Protein AF-A0AAV4S0G2-F1 (afdb_monomer_lite)

Foldseek 3Di:
DVVVVVLVPDPCNLADFDADFDKPPDDDDDHGDGDDADLVQWDDKDADPVQCWIKTWGDDPPDDIDIIITRDVCNVVVVVSNVVSVVVVVVVVVD

Organism: Caerostris extrusa (NCBI:txid172846)

Structure (mmCIF, N/CA/C/O backbone):
data_AF-A0AAV4S0G2-F1
#
_entry.id   AF-A0AAV4S0G2-F1
#
loop_
_atom_site.group_PDB
_atom_site.id
_atom_site.type_symbol
_atom_site.label_atom_id
_atom_site.label_alt_id
_atom_site.label_comp_id
_atom_site.label_asym_id
_atom_site.label_entity_id
_atom_site.label_seq_id
_atom_site.pdbx_PDB_ins_code
_atom_site.Cartn_x
_atom_site.Cartn_y
_atom_site.Cartn_z
_atom_site.occupancy
_atom_site.B_iso_or_equiv
_atom_site.auth_seq_id
_atom_site.auth_comp_id
_atom_site.auth_asym_id
_atom_site.auth_atom_id
_atom_site.pdbx_PDB_model_num
ATOM 1 N N . MET A 1 1 ? -19.977 14.355 -2.457 1.00 59.66 1 MET A N 1
ATOM 2 C CA . MET A 1 1 ? -19.919 14.003 -3.897 1.00 59.66 1 MET A CA 1
ATOM 3 C C . MET A 1 1 ? -20.585 12.648 -4.145 1.00 59.66 1 MET A C 1
ATOM 5 O O . MET A 1 1 ? -20.242 11.704 -3.446 1.00 59.66 1 MET A O 1
ATOM 9 N N . GLN A 1 2 ? -21.535 12.543 -5.086 1.00 75.25 2 GLN A N 1
ATOM 10 C CA . GLN A 1 2 ? -22.268 11.294 -5.400 1.00 75.25 2 GLN A CA 1
ATOM 11 C C . GLN A 1 2 ? -21.386 10.218 -6.054 1.00 75.25 2 GLN A C 1
ATOM 13 O O . GLN A 1 2 ? -21.489 9.054 -5.687 1.00 75.25 2 GLN A O 1
ATOM 18 N N . TYR A 1 3 ? -20.475 10.611 -6.950 1.00 80.62 3 TYR A N 1
ATOM 19 C CA . TYR A 1 3 ? -19.566 9.687 -7.637 1.00 80.62 3 TYR A CA 1
ATOM 20 C C . TYR A 1 3 ? -18.694 8.881 -6.664 1.00 80.62 3 TYR A C 1
ATOM 22 O O . TYR A 1 3 ? -18.640 7.661 -6.749 1.00 80.62 3 TYR A O 1
ATOM 30 N N . LEU A 1 4 ? -18.094 9.546 -5.668 1.00 75.00 4 LEU A N 1
ATOM 31 C CA . LEU A 1 4 ? -17.288 8.875 -4.643 1.00 75.00 4 LEU A CA 1
ATOM 32 C C . LEU A 1 4 ? -18.103 7.875 -3.812 1.00 75.00 4 LEU A C 1
ATOM 34 O O . LEU A 1 4 ? -17.573 6.841 -3.427 1.00 75.00 4 LEU A O 1
ATOM 38 N N . LYS A 1 5 ? -19.390 8.146 -3.549 1.00 79.00 5 LYS A N 1
ATOM 39 C CA . LYS A 1 5 ? -20.256 7.202 -2.823 1.00 79.00 5 LYS A CA 1
ATOM 40 C C . LYS A 1 5 ? -20.499 5.923 -3.625 1.00 79.00 5 LYS A C 1
ATOM 42 O O . LYS A 1 5 ? -20.488 4.854 -3.032 1.00 79.00 5 LYS A O 1
ATOM 47 N N . LEU A 1 6 ? -20.684 6.041 -4.941 1.00 84.81 6 LEU A N 1
ATOM 48 C CA . LEU A 1 6 ? -20.837 4.895 -5.837 1.00 84.81 6 LEU A CA 1
ATOM 49 C C . LEU A 1 6 ? -19.517 4.132 -6.006 1.00 84.81 6 LEU A C 1
ATOM 51 O O . LEU A 1 6 ? -19.501 2.919 -5.854 1.00 84.81 6 LEU A O 1
ATOM 55 N N . ALA A 1 7 ? -18.410 4.835 -6.266 1.00 80.38 7 ALA A N 1
ATOM 56 C CA . ALA A 1 7 ? -17.097 4.217 -6.460 1.00 80.38 7 ALA A CA 1
ATOM 57 C C . ALA A 1 7 ? -16.676 3.359 -5.255 1.00 80.38 7 ALA A C 1
ATOM 59 O O . ALA A 1 7 ? -16.153 2.269 -5.436 1.00 80.38 7 ALA A O 1
ATOM 60 N N . ARG A 1 8 ? -16.998 3.802 -4.033 1.00 77.31 8 ARG A N 1
ATOM 61 C CA . ARG A 1 8 ? -16.755 3.058 -2.784 1.00 77.31 8 ARG A CA 1
ATOM 62 C C . ARG A 1 8 ? -17.515 1.739 -2.657 1.00 77.31 8 ARG A C 1
ATOM 64 O O . ARG A 1 8 ? -17.171 0.945 -1.792 1.00 77.31 8 ARG A O 1
ATOM 71 N N . GLN A 1 9 ? -18.571 1.541 -3.442 1.00 81.19 9 GLN A N 1
ATOM 72 C CA . GLN A 1 9 ? -19.358 0.307 -3.452 1.00 81.19 9 GLN A CA 1
ATOM 73 C C . GLN A 1 9 ? -18.864 -0.693 -4.505 1.00 81.19 9 GLN A C 1
ATOM 75 O O . GLN A 1 9 ? -19.405 -1.791 -4.573 1.00 81.19 9 GLN A O 1
ATOM 80 N N . LEU A 1 10 ? -17.894 -0.313 -5.345 1.00 81.38 10 LEU A N 1
ATOM 81 C CA . LEU A 1 10 ? -17.360 -1.180 -6.389 1.00 81.38 10 LEU A CA 1
ATOM 82 C C . LEU A 1 10 ? -16.285 -2.113 -5.826 1.00 81.38 10 LEU A C 1
ATOM 84 O O . LEU A 1 10 ? -15.448 -1.698 -5.021 1.00 81.38 10 LEU A O 1
ATOM 88 N N . ASP A 1 11 ? -16.287 -3.355 -6.307 1.00 80.31 11 ASP A N 1
ATOM 89 C CA . ASP A 1 11 ? -15.258 -4.340 -5.983 1.00 80.31 11 ASP A CA 1
ATOM 90 C C . ASP A 1 11 ? -13.869 -3.828 -6.391 1.00 80.31 11 ASP A C 1
ATOM 92 O O . ASP A 1 11 ? -13.693 -3.217 -7.449 1.00 80.31 11 ASP A O 1
ATOM 96 N N . GLY A 1 12 ? -12.879 -4.053 -5.527 1.00 73.31 12 GLY A N 1
ATOM 97 C CA . GLY A 1 12 ? -11.508 -3.578 -5.718 1.00 73.31 12 GLY A CA 1
ATOM 98 C C . GLY A 1 12 ? -11.293 -2.090 -5.407 1.00 73.31 12 GLY A C 1
ATOM 99 O O . GLY A 1 12 ? -10.161 -1.615 -5.501 1.00 73.31 12 GLY A O 1
ATOM 100 N N . TYR A 1 13 ? -12.320 -1.322 -5.008 1.00 74.75 13 TYR A N 1
ATOM 101 C CA . TYR A 1 13 ? -12.105 0.061 -4.571 1.00 74.75 13 TYR A CA 1
ATOM 102 C C . TYR A 1 13 ? -11.235 0.103 -3.310 1.00 74.75 13 TYR A C 1
ATOM 104 O O . TYR A 1 13 ? -11.601 -0.399 -2.247 1.00 74.75 13 TYR A O 1
ATOM 112 N N . GLY A 1 14 ? -10.076 0.745 -3.440 1.00 68.69 14 GLY A N 1
ATOM 113 C CA . GLY A 1 14 ? -9.052 0.777 -2.406 1.00 68.69 14 GLY A CA 1
ATOM 114 C C . GLY A 1 14 ? -8.156 -0.458 -2.395 1.00 68.69 14 GLY A C 1
ATOM 115 O O . GLY A 1 14 ? -7.211 -0.477 -1.629 1.00 68.69 14 GLY A O 1
ATOM 116 N N . GLU A 1 15 ? -8.371 -1.478 -3.219 1.00 72.44 15 GLU A N 1
ATOM 117 C CA . GLU A 1 15 ? -7.432 -2.598 -3.317 1.00 72.44 15 GLU A CA 1
ATOM 118 C C . GLU A 1 15 ? -6.172 -2.182 -4.094 1.00 72.44 15 GLU A C 1
ATOM 120 O O . GLU A 1 15 ? -6.245 -1.430 -5.068 1.00 72.44 15 GLU A O 1
ATOM 125 N N . ILE A 1 16 ? -5.005 -2.683 -3.677 1.00 69.50 16 ILE A N 1
ATOM 126 C CA . ILE A 1 16 ? -3.778 -2.606 -4.473 1.00 69.50 16 ILE A CA 1
ATOM 127 C C . ILE A 1 16 ? -3.404 -4.017 -4.899 1.00 69.50 16 ILE A C 1
ATOM 129 O O . ILE A 1 16 ? -2.943 -4.828 -4.097 1.00 69.50 16 ILE A O 1
ATOM 133 N N . SER A 1 17 ? -3.566 -4.289 -6.188 1.00 68.44 17 SER A N 1
ATOM 134 C CA . SER A 1 17 ? -3.120 -5.534 -6.797 1.00 68.44 17 SER A CA 1
ATOM 135 C C . SER A 1 17 ? -1.771 -5.307 -7.478 1.00 68.44 17 SER A C 1
ATOM 137 O O . SER A 1 17 ? -1.628 -4.444 -8.345 1.00 68.44 17 SER A O 1
ATOM 139 N N . PHE A 1 18 ? -0.771 -6.096 -7.099 1.00 62.56 18 PHE A N 1
ATOM 140 C CA 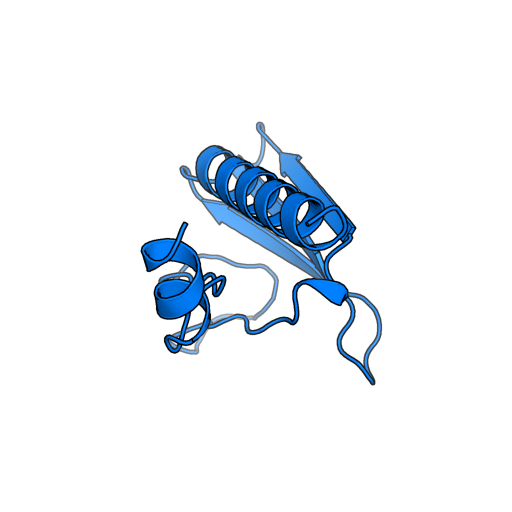. PHE A 1 18 ? 0.548 -6.046 -7.720 1.00 62.56 18 PHE A CA 1
ATOM 141 C C . PHE A 1 18 ? 0.627 -7.060 -8.872 1.00 62.56 18 PHE A C 1
ATOM 143 O O . PHE A 1 18 ? 0.223 -8.214 -8.690 1.00 62.56 18 PHE A O 1
ATOM 150 N N . PRO A 1 19 ? 1.168 -6.686 -10.050 1.00 58.78 19 PRO A N 1
ATOM 151 C CA . PRO A 1 19 ? 1.618 -7.677 -11.022 1.00 58.78 19 PRO A CA 1
ATOM 152 C C . PRO A 1 19 ? 2.771 -8.498 -10.421 1.00 58.78 19 PRO A C 1
ATOM 154 O O . PRO A 1 19 ? 3.245 -8.229 -9.319 1.00 58.78 19 PRO A O 1
ATOM 157 N N . HIS A 1 20 ? 3.240 -9.528 -11.127 1.00 57.00 20 HIS A N 1
ATOM 158 C CA . HIS A 1 20 ? 4.346 -10.353 -10.628 1.00 57.00 20 HIS A CA 1
ATOM 159 C C . HIS A 1 20 ? 5.596 -9.483 -10.396 1.00 57.00 20 HIS A C 1
ATOM 161 O O . HIS A 1 20 ? 6.174 -8.952 -11.342 1.00 57.00 20 HIS A O 1
ATOM 167 N N . CYS A 1 21 ? 5.977 -9.293 -9.132 1.00 55.25 21 CYS A N 1
ATOM 168 C CA . CYS A 1 21 ? 7.161 -8.545 -8.717 1.00 55.25 21 CYS A CA 1
ATOM 169 C C . CYS A 1 21 ? 7.973 -9.385 -7.729 1.00 55.25 21 CYS A C 1
ATOM 171 O O . CYS A 1 21 ? 7.415 -10.173 -6.958 1.00 55.25 21 CYS A O 1
ATOM 173 N N . SER A 1 22 ? 9.293 -9.207 -7.737 1.00 62.91 22 SER A N 1
ATOM 174 C CA . SER A 1 22 ? 10.183 -9.814 -6.749 1.00 62.91 22 SER A CA 1
ATOM 175 C C . SER A 1 22 ? 9.831 -9.293 -5.353 1.00 62.91 22 SER A C 1
ATOM 177 O O . SER A 1 22 ? 9.905 -8.094 -5.087 1.00 62.91 22 SER A O 1
ATOM 179 N N . CYS A 1 23 ? 9.429 -10.196 -4.461 1.00 60.41 23 CYS A N 1
ATOM 180 C CA . CYS A 1 23 ? 9.059 -9.887 -3.084 1.00 60.41 23 CYS A CA 1
ATOM 181 C C . CYS A 1 23 ? 9.646 -10.950 -2.152 1.00 60.41 23 CYS A C 1
ATOM 183 O O . CYS A 1 23 ? 9.633 -12.142 -2.472 1.00 60.41 23 CYS A O 1
ATOM 185 N N . ASP A 1 24 ? 10.133 -10.522 -0.989 1.00 65.62 24 ASP A N 1
ATOM 186 C CA . ASP A 1 24 ? 10.675 -11.402 0.053 1.00 65.62 24 ASP A CA 1
ATOM 187 C C . ASP A 1 24 ? 9.607 -12.290 0.723 1.00 65.62 24 ASP A C 1
ATOM 189 O O . ASP A 1 24 ? 9.934 -13.242 1.435 1.00 65.62 24 ASP A O 1
ATOM 193 N N . ALA A 1 25 ? 8.325 -12.048 0.436 1.00 58.41 25 ALA A N 1
ATOM 194 C CA . ALA A 1 25 ? 7.205 -12.818 0.961 1.00 58.41 25 ALA A CA 1
ATOM 195 C C . ALA A 1 25 ? 7.114 -14.274 0.442 1.00 58.41 25 ALA A C 1
ATOM 197 O O . ALA A 1 25 ? 6.374 -15.065 1.039 1.00 58.41 25 ALA A O 1
ATOM 198 N N . ARG A 1 26 ? 7.836 -14.680 -0.624 1.00 56.38 26 ARG A N 1
ATOM 199 C CA . ARG A 1 26 ? 7.922 -16.097 -1.065 1.00 56.38 26 ARG A CA 1
ATOM 200 C C . ARG A 1 26 ? 9.282 -16.485 -1.659 1.00 56.38 26 ARG A C 1
ATOM 202 O O . ARG A 1 26 ? 9.932 -15.700 -2.333 1.00 56.38 26 ARG A O 1
ATOM 209 N N . LYS A 1 27 ? 9.636 -17.768 -1.500 1.00 53.78 27 LYS A N 1
ATOM 210 C CA . LYS A 1 27 ? 10.635 -18.470 -2.329 1.00 53.78 27 LYS A CA 1
ATOM 211 C C . LYS A 1 27 ? 10.030 -18.796 -3.707 1.00 53.78 27 LYS A C 1
ATOM 213 O O . LYS A 1 27 ? 8.832 -19.063 -3.786 1.00 53.78 27 LYS A O 1
ATOM 218 N N . GLU A 1 28 ? 10.845 -18.739 -4.760 1.00 50.59 28 GLU A N 1
ATOM 219 C CA . GLU A 1 28 ? 10.479 -18.904 -6.180 1.00 50.59 28 GLU A CA 1
ATOM 220 C C . GLU A 1 28 ? 9.464 -20.032 -6.478 1.00 50.59 28 GLU A C 1
ATOM 222 O O . GLU A 1 28 ? 9.520 -21.103 -5.876 1.00 50.59 28 GLU A O 1
ATOM 227 N N . GLY A 1 29 ? 8.568 -19.808 -7.459 1.00 48.38 29 GLY A N 1
ATOM 228 C CA . GLY A 1 29 ? 7.812 -20.889 -8.119 1.00 48.38 29 GLY A CA 1
ATOM 229 C C . GLY A 1 29 ? 6.285 -20.763 -8.237 1.00 48.38 29 GLY A C 1
ATOM 230 O O . GLY A 1 29 ? 5.672 -21.658 -8.806 1.00 48.38 29 GLY A O 1
ATOM 231 N N . HIS A 1 30 ? 5.636 -19.693 -7.758 1.00 47.53 30 HIS A N 1
ATOM 232 C CA . HIS A 1 30 ? 4.187 -19.500 -7.964 1.00 47.53 30 HIS A CA 1
ATOM 233 C C . HIS A 1 30 ? 3.849 -18.162 -8.638 1.00 47.53 30 HIS A C 1
ATOM 235 O O . HIS A 1 30 ? 4.328 -17.097 -8.239 1.00 47.53 30 HIS A O 1
ATOM 241 N N . VAL A 1 31 ? 3.010 -18.258 -9.673 1.00 49.97 31 VAL A N 1
ATOM 242 C CA . VAL A 1 31 ? 2.475 -17.162 -10.487 1.00 49.97 31 VAL A CA 1
ATOM 243 C C . VAL A 1 31 ? 1.313 -16.500 -9.739 1.00 49.97 31 VAL A C 1
ATOM 245 O O . VAL A 1 31 ? 0.408 -17.178 -9.264 1.00 49.97 31 VAL A O 1
ATOM 248 N N . SER A 1 32 ? 1.360 -15.169 -9.675 1.00 50.59 32 SER A N 1
ATOM 249 C CA . SER A 1 32 ? 0.433 -14.238 -9.014 1.00 50.59 32 SER A CA 1
ATOM 250 C C . SER A 1 32 ? 0.502 -14.179 -7.477 1.00 50.59 32 SER A C 1
ATOM 252 O O . SER A 1 32 ? -0.124 -14.961 -6.762 1.00 50.59 32 SER A O 1
ATOM 254 N N . GLN A 1 33 ? 1.263 -13.210 -6.952 1.00 57.22 33 GLN A N 1
ATOM 255 C CA . GLN A 1 33 ? 1.186 -12.801 -5.546 1.00 57.22 33 GLN A CA 1
ATOM 256 C C . GLN A 1 33 ? 0.237 -11.607 -5.428 1.00 57.22 33 GLN A C 1
ATOM 258 O O . GLN A 1 33 ? 0.671 -10.464 -5.337 1.00 57.22 33 GLN A O 1
ATOM 263 N N . ILE A 1 34 ? -1.067 -11.874 -5.432 1.00 62.81 34 ILE A N 1
ATOM 264 C CA . ILE A 1 34 ? -2.029 -10.880 -4.954 1.00 62.81 34 ILE A CA 1
ATOM 265 C C . ILE A 1 34 ? -1.899 -10.868 -3.429 1.00 62.81 34 ILE A C 1
ATOM 267 O O . ILE A 1 34 ? -2.161 -11.878 -2.767 1.00 62.81 34 ILE A O 1
ATOM 271 N N . ILE A 1 35 ? -1.403 -9.761 -2.874 1.00 68.75 35 ILE A N 1
ATOM 272 C CA . ILE A 1 35 ? -1.345 -9.561 -1.427 1.00 68.75 35 ILE A CA 1
ATOM 273 C C . ILE A 1 35 ? -2.618 -8.834 -1.026 1.00 68.75 35 ILE A C 1
ATOM 275 O O . ILE A 1 35 ? -2.705 -7.620 -1.154 1.00 68.75 35 ILE A O 1
ATOM 279 N N . ASP A 1 36 ? -3.577 -9.594 -0.512 1.00 72.12 36 ASP A N 1
ATOM 280 C CA . ASP A 1 36 ? -4.778 -9.033 0.092 1.00 72.12 36 ASP A CA 1
ATOM 281 C C . ASP A 1 36 ? -4.502 -8.672 1.566 1.00 72.12 36 ASP A C 1
ATOM 283 O O . ASP A 1 36 ? -3.937 -9.466 2.343 1.00 72.12 36 ASP A O 1
ATOM 287 N N . PHE A 1 37 ? -4.849 -7.443 1.940 1.00 77.25 37 PHE A N 1
ATOM 288 C CA . PHE A 1 37 ? -4.772 -6.933 3.301 1.00 77.25 37 PHE A CA 1
ATOM 289 C C . PHE A 1 37 ? -5.873 -5.901 3.554 1.00 77.25 37 PHE A C 1
ATOM 291 O O . PHE A 1 37 ? -6.191 -5.063 2.715 1.00 77.25 37 PHE A O 1
ATOM 298 N N . ASN A 1 38 ? -6.416 -5.906 4.773 1.00 81.12 38 ASN A N 1
ATOM 299 C CA . ASN A 1 38 ? -7.319 -4.848 5.205 1.00 81.12 38 ASN A CA 1
ATOM 300 C C . ASN A 1 38 ? -6.498 -3.600 5.571 1.00 81.12 38 ASN A C 1
ATOM 302 O O . ASN A 1 38 ? -5.609 -3.667 6.424 1.00 81.12 38 ASN A O 1
ATOM 306 N N . TRP A 1 39 ? -6.823 -2.451 4.980 1.00 85.06 39 TRP A N 1
ATOM 307 C CA . TRP A 1 39 ? -6.188 -1.160 5.262 1.00 85.06 39 TRP A CA 1
ATOM 308 C C . TRP A 1 39 ? -6.208 -0.736 6.731 1.00 85.06 39 TRP A C 1
ATOM 310 O O . TRP A 1 39 ? -5.340 0.014 7.169 1.00 85.06 39 TRP A O 1
ATOM 320 N N . ASP A 1 40 ? -7.161 -1.214 7.529 1.00 84.12 40 ASP A N 1
ATOM 321 C CA . ASP A 1 40 ? -7.174 -0.962 8.975 1.00 84.12 40 ASP A CA 1
ATOM 322 C C . ASP A 1 40 ? -5.975 -1.583 9.687 1.00 84.12 40 ASP A C 1
ATOM 324 O O . AS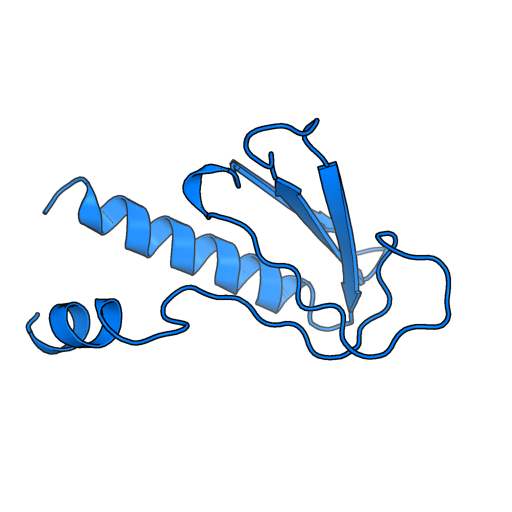P A 1 40 ? -5.581 -1.108 10.754 1.00 84.12 40 ASP A O 1
ATOM 328 N N . THR A 1 41 ? -5.361 -2.591 9.072 1.00 85.44 41 THR A N 1
ATOM 329 C CA . THR A 1 41 ? -4.205 -3.319 9.597 1.00 85.44 41 THR A CA 1
ATOM 330 C C . THR A 1 41 ? -2.867 -2.747 9.134 1.00 85.44 41 THR A C 1
ATOM 332 O O . THR A 1 41 ? -1.834 -3.129 9.682 1.00 85.44 41 THR A O 1
ATOM 335 N N . VAL A 1 42 ? -2.876 -1.827 8.164 1.00 89.19 42 VAL A N 1
ATOM 336 C CA . VAL A 1 42 ? -1.684 -1.141 7.655 1.00 89.19 42 VAL A CA 1
ATOM 337 C C . VAL A 1 42 ? -1.515 0.176 8.399 1.00 89.19 42 VAL A C 1
ATOM 339 O O . VAL A 1 42 ? -2.434 0.997 8.448 1.00 89.19 42 VAL A O 1
ATOM 342 N N . LYS A 1 43 ? -0.350 0.370 9.021 1.00 82.75 43 LYS A N 1
ATOM 343 C CA . LYS A 1 43 ? -0.053 1.566 9.834 1.00 82.75 43 LYS A CA 1
ATOM 344 C C . LYS A 1 43 ? 1.305 2.194 9.550 1.00 82.75 43 LYS A C 1
ATOM 346 O O . LYS A 1 43 ? 1.545 3.306 9.997 1.00 82.75 43 LYS A O 1
ATOM 351 N N . GLU A 1 44 ? 2.177 1.471 8.864 1.00 92.25 44 GLU A N 1
ATOM 352 C CA . GLU A 1 44 ? 3.583 1.819 8.712 1.00 92.25 44 GLU A CA 1
ATOM 353 C C . GLU A 1 44 ? 4.032 1.358 7.326 1.00 92.25 44 GLU A C 1
ATOM 355 O O . GLU A 1 44 ? 3.799 0.203 6.947 1.00 92.25 44 GLU A O 1
ATOM 360 N N . TRP A 1 45 ? 4.628 2.276 6.573 1.00 95.31 45 TRP A N 1
ATOM 361 C CA . TRP A 1 45 ? 5.224 2.031 5.268 1.00 95.31 45 TRP A CA 1
ATOM 362 C C . TRP A 1 45 ? 6.410 2.971 5.058 1.00 95.31 45 TRP A C 1
ATOM 364 O O . TRP A 1 45 ? 6.446 4.069 5.611 1.00 95.31 45 TRP A O 1
ATOM 374 N N . GLU A 1 46 ? 7.391 2.521 4.285 1.00 95.69 46 GLU A N 1
ATOM 375 C CA . GLU A 1 46 ? 8.663 3.213 4.092 1.00 95.69 46 GLU A CA 1
ATOM 376 C C . GLU A 1 46 ? 9.250 2.950 2.700 1.00 95.69 46 GLU A C 1
ATOM 378 O O . GLU A 1 46 ? 8.946 1.945 2.045 1.00 95.69 46 GLU A O 1
ATOM 383 N N . LEU A 1 47 ? 10.100 3.880 2.266 1.00 96.62 47 LEU A N 1
ATOM 384 C CA . LEU A 1 47 ? 10.897 3.793 1.048 1.00 96.62 47 LEU A CA 1
ATOM 385 C C . LEU A 1 47 ? 12.350 3.484 1.397 1.00 96.62 47 LEU A C 1
ATOM 387 O O . LEU A 1 47 ? 12.872 3.934 2.415 1.00 96.62 47 LEU A O 1
ATOM 391 N N . ASP A 1 48 ? 13.002 2.759 0.502 1.00 94.19 48 ASP A N 1
ATOM 392 C CA . ASP A 1 48 ? 14.435 2.505 0.514 1.00 94.19 48 ASP A CA 1
ATOM 393 C C . ASP A 1 48 ? 14.969 2.816 -0.889 1.00 94.19 48 ASP A C 1
ATOM 395 O O . ASP A 1 48 ? 14.783 2.029 -1.823 1.00 94.19 48 ASP A O 1
ATOM 399 N N . ASP A 1 49 ? 15.569 4.002 -1.035 1.00 92.62 49 ASP A N 1
ATOM 400 C CA . ASP A 1 49 ? 16.091 4.510 -2.308 1.00 92.62 49 ASP A CA 1
ATOM 401 C C . ASP A 1 49 ? 17.300 3.705 -2.802 1.00 92.62 49 AS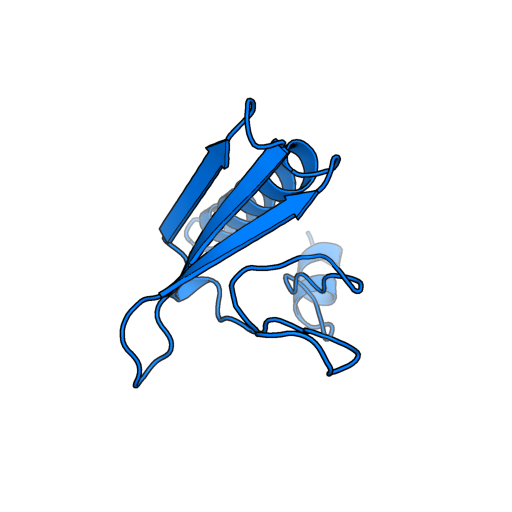P A C 1
ATOM 403 O O . ASP A 1 49 ? 17.443 3.479 -4.003 1.00 92.62 49 ASP A O 1
ATOM 407 N N . GLU A 1 50 ? 18.151 3.227 -1.889 1.00 91.81 50 GLU A N 1
ATOM 408 C CA . GLU A 1 50 ? 19.325 2.420 -2.241 1.00 91.81 50 GLU A CA 1
ATOM 409 C C . GLU A 1 50 ? 18.904 1.046 -2.775 1.00 91.81 50 GLU A C 1
ATOM 411 O O . GLU A 1 50 ? 19.444 0.560 -3.772 1.00 91.81 50 GLU A O 1
ATOM 416 N N . GLY A 1 51 ? 17.908 0.431 -2.132 1.00 85.44 51 GLY A N 1
ATOM 417 C CA . GLY A 1 51 ? 17.338 -0.850 -2.539 1.00 85.44 51 GLY A CA 1
ATOM 418 C C . GLY A 1 51 ? 16.294 -0.764 -3.656 1.00 85.44 51 GLY A C 1
ATOM 419 O O . GLY A 1 51 ? 15.847 -1.816 -4.120 1.00 85.44 51 GLY A O 1
ATOM 420 N N . MET A 1 52 ? 15.880 0.443 -4.070 1.00 91.25 52 MET A N 1
ATOM 421 C CA . MET A 1 52 ? 14.710 0.689 -4.933 1.00 91.25 52 MET A CA 1
ATOM 422 C C . MET A 1 52 ? 13.501 -0.139 -4.479 1.00 91.25 52 MET A C 1
ATOM 424 O O . MET A 1 52 ? 12.942 -0.948 -5.235 1.00 91.25 52 MET A O 1
ATOM 428 N N . SER A 1 53 ? 13.151 -0.014 -3.197 1.00 90.69 53 SER A N 1
ATOM 429 C CA . SER A 1 53 ? 12.115 -0.845 -2.591 1.00 90.69 53 SER A CA 1
ATOM 430 C C . SER A 1 53 ? 11.105 -0.054 -1.775 1.00 90.69 53 SER A C 1
ATOM 432 O O . SER A 1 53 ? 11.406 0.975 -1.174 1.00 90.69 53 SER A O 1
ATOM 434 N N . PHE A 1 54 ? 9.874 -0.556 -1.784 1.00 93.06 54 PHE A N 1
ATOM 435 C CA . PHE A 1 54 ? 8.776 -0.077 -0.960 1.00 93.06 54 PHE A CA 1
ATOM 436 C C . PHE A 1 54 ? 8.428 -1.171 0.040 1.00 93.06 54 PHE A C 1
ATOM 438 O O . PHE A 1 54 ? 8.242 -2.331 -0.344 1.00 93.06 54 PHE A O 1
ATOM 445 N N . SER A 1 55 ? 8.342 -0.810 1.316 1.00 92.94 55 SER A N 1
ATOM 446 C CA . SER A 1 55 ? 7.997 -1.748 2.379 1.00 92.94 55 SER A CA 1
ATOM 447 C C . SER A 1 55 ? 6.770 -1.276 3.131 1.00 92.94 55 SER A C 1
ATOM 449 O O . SER A 1 55 ? 6.626 -0.093 3.419 1.00 92.94 55 SER A O 1
ATOM 451 N N . PHE A 1 56 ? 5.897 -2.208 3.495 1.00 92.69 56 PHE A N 1
ATOM 452 C CA . PHE A 1 56 ? 4.778 -1.919 4.383 1.00 92.69 56 PHE A CA 1
ATOM 453 C C . PHE A 1 56 ? 4.580 -3.041 5.391 1.00 92.69 56 PHE A C 1
ATOM 455 O O . PHE A 1 56 ? 4.870 -4.216 5.138 1.00 92.69 56 PHE A O 1
ATOM 462 N N . LYS A 1 57 ? 4.063 -2.663 6.556 1.00 90.75 57 LYS A N 1
ATOM 463 C CA . LYS A 1 57 ? 3.738 -3.582 7.637 1.00 90.75 57 LYS A CA 1
ATOM 464 C C . LYS A 1 57 ? 2.238 -3.721 7.763 1.00 90.75 57 LYS A C 1
ATOM 466 O O . LYS A 1 57 ? 1.513 -2.727 7.836 1.00 90.75 57 LYS A O 1
ATOM 471 N N . TYR A 1 58 ? 1.786 -4.961 7.875 1.00 87.88 58 TYR A N 1
ATOM 472 C CA . TYR A 1 58 ? 0.382 -5.237 8.128 1.00 87.88 58 TYR A CA 1
ATOM 473 C C . TYR A 1 58 ? 0.183 -6.410 9.086 1.00 87.88 58 TYR A C 1
ATOM 475 O O . TYR A 1 58 ? 1.036 -7.296 9.198 1.00 87.88 58 TYR A O 1
ATOM 483 N N . ALA A 1 59 ? -0.945 -6.404 9.794 1.00 83.62 59 ALA A N 1
ATOM 484 C CA . ALA A 1 59 ? -1.297 -7.406 10.796 1.00 83.62 59 ALA A CA 1
ATOM 485 C C . ALA A 1 59 ? -2.577 -8.159 10.396 1.00 83.62 59 ALA A C 1
ATOM 487 O O . ALA A 1 59 ? -3.673 -7.635 10.590 1.00 83.62 59 ALA A O 1
ATOM 488 N N . PRO A 1 60 ? -2.482 -9.384 9.846 1.00 77.06 60 PRO A N 1
ATOM 489 C CA . PRO A 1 60 ? -3.669 -10.206 9.629 1.00 77.06 60 PRO A CA 1
ATOM 490 C C . PRO A 1 60 ? -4.371 -10.510 10.971 1.00 77.06 60 PRO A C 1
ATOM 492 O O . PRO A 1 60 ? -3.664 -10.651 11.969 1.00 77.06 60 PRO A O 1
ATOM 495 N N . PRO A 1 61 ? -5.708 -10.688 11.008 1.00 73.81 61 PRO A N 1
ATOM 496 C CA . PRO A 1 61 ? -6.482 -10.804 12.255 1.00 73.81 61 PRO A CA 1
ATOM 497 C C . PRO A 1 61 ? -5.933 -11.815 13.274 1.00 73.81 61 PRO A C 1
ATOM 499 O O . PRO A 1 61 ? -5.856 -11.511 14.458 1.00 73.81 61 PRO A O 1
ATOM 502 N N . ASP A 1 62 ? -5.471 -12.975 12.798 1.00 80.19 62 ASP A N 1
ATOM 503 C CA . ASP A 1 62 ? -4.992 -14.082 13.641 1.00 80.19 62 ASP A CA 1
ATOM 504 C C . ASP A 1 62 ? -3.504 -14.402 13.435 1.00 80.19 62 ASP A C 1
ATOM 506 O O . ASP A 1 62 ? -3.032 -15.500 13.745 1.00 80.19 62 ASP A O 1
ATOM 510 N N . LYS A 1 63 ? -2.738 -13.482 12.838 1.00 79.56 63 LYS A N 1
ATOM 511 C CA . LYS A 1 63 ? -1.312 -13.701 12.557 1.00 79.56 63 LYS A CA 1
ATOM 512 C C . LYS A 1 63 ? -0.470 -12.567 13.108 1.00 79.56 63 LYS A C 1
ATOM 514 O O . LYS A 1 63 ? -0.921 -11.442 13.291 1.00 79.56 63 LYS A O 1
ATOM 519 N N . LYS A 1 64 ? 0.806 -12.871 13.339 1.00 82.56 64 LYS A N 1
ATOM 520 C CA . LYS A 1 64 ? 1.779 -11.843 13.706 1.00 82.56 64 LYS A CA 1
ATOM 521 C C . LYS A 1 64 ? 1.875 -10.792 12.590 1.00 82.56 64 LYS A C 1
ATOM 523 O O . LYS A 1 64 ? 1.808 -11.171 11.415 1.00 82.56 64 LYS A O 1
ATOM 528 N N . PRO A 1 65 ? 2.075 -9.510 12.944 1.00 85.19 65 PRO A N 1
ATOM 529 C CA . PRO A 1 65 ? 2.404 -8.480 11.973 1.00 85.19 65 PRO A CA 1
ATOM 530 C C . PRO A 1 65 ? 3.590 -8.910 11.115 1.00 85.19 65 PRO A C 1
ATOM 532 O O . PRO A 1 65 ? 4.560 -9.472 11.631 1.00 85.19 65 PRO A O 1
ATOM 535 N N . ARG A 1 66 ? 3.509 -8.648 9.814 1.00 85.25 66 ARG A N 1
ATOM 536 C CA . ARG A 1 66 ? 4.563 -8.978 8.857 1.00 85.25 66 ARG A CA 1
ATOM 537 C C . ARG A 1 66 ? 4.924 -7.761 8.025 1.00 85.25 66 ARG A C 1
ATOM 539 O O . ARG A 1 66 ? 4.042 -6.987 7.656 1.00 85.25 66 ARG A O 1
ATOM 546 N N . TYR A 1 67 ? 6.214 -7.630 7.746 1.00 86.38 67 TYR A N 1
ATOM 547 C CA . TYR A 1 67 ? 6.714 -6.711 6.737 1.00 86.38 67 TYR A CA 1
ATOM 548 C C . TYR A 1 67 ? 6.660 -7.405 5.379 1.00 86.38 67 TYR A C 1
ATOM 550 O O . TYR A 1 67 ? 6.908 -8.608 5.274 1.00 86.38 67 TYR A O 1
ATOM 558 N N . VAL A 1 68 ? 6.279 -6.643 4.367 1.00 86.62 68 VAL A N 1
ATOM 559 C CA . VAL A 1 68 ? 6.352 -7.027 2.962 1.00 86.62 68 VAL A CA 1
ATOM 560 C C . VAL A 1 68 ? 7.270 -6.017 2.302 1.00 86.62 68 VAL A C 1
ATOM 562 O O . VAL A 1 68 ? 6.960 -4.826 2.349 1.00 86.62 68 VAL A O 1
ATOM 565 N N . LYS A 1 69 ? 8.370 -6.478 1.700 1.00 88.56 69 LYS A N 1
ATOM 566 C CA . LYS A 1 69 ? 9.269 -5.629 0.916 1.00 88.56 69 LYS A CA 1
ATOM 567 C C . LYS A 1 69 ? 9.108 -5.941 -0.568 1.00 88.56 69 LYS A C 1
ATOM 569 O O . LYS A 1 69 ? 9.224 -7.091 -1.001 1.00 88.56 69 LYS A O 1
ATOM 574 N N . ILE A 1 70 ? 8.826 -4.905 -1.349 1.00 86.00 70 ILE A N 1
ATOM 575 C CA . ILE A 1 70 ? 8.622 -4.976 -2.795 1.00 86.00 70 ILE A CA 1
ATOM 576 C C . ILE A 1 70 ? 9.779 -4.249 -3.468 1.00 86.00 70 ILE A C 1
ATOM 578 O O . ILE A 1 70 ? 9.913 -3.035 -3.329 1.00 86.00 70 ILE A O 1
ATOM 582 N N . PHE A 1 71 ? 10.592 -4.986 -4.221 1.00 85.12 71 PHE A N 1
ATOM 583 C CA . PHE A 1 71 ? 11.687 -4.421 -5.008 1.00 85.12 71 PHE A CA 1
ATOM 584 C C . PHE A 1 71 ? 11.171 -4.067 -6.398 1.00 85.12 71 PHE A C 1
ATOM 586 O O . PHE A 1 71 ? 10.758 -4.947 -7.160 1.00 85.12 71 PHE A O 1
ATOM 593 N N . THR A 1 72 ? 11.143 -2.778 -6.724 1.00 81.94 72 THR A N 1
ATOM 594 C CA . THR A 1 72 ? 10.577 -2.293 -7.984 1.00 81.94 72 THR A CA 1
ATOM 595 C C . THR A 1 72 ? 11.031 -0.863 -8.267 1.00 81.94 72 THR A C 1
ATOM 597 O O . THR A 1 72 ? 11.036 -0.041 -7.355 1.00 81.94 72 THR A O 1
ATOM 600 N N . PRO A 1 73 ? 11.326 -0.495 -9.528 1.00 86.12 73 PRO A N 1
ATOM 601 C CA . PRO A 1 73 ? 11.628 0.896 -9.878 1.00 86.12 73 PRO A CA 1
ATOM 602 C C . PRO A 1 73 ? 10.445 1.850 -9.628 1.00 86.12 73 PRO A C 1
ATOM 604 O O . PRO A 1 73 ? 10.628 3.061 -9.609 1.00 86.12 73 PRO A O 1
ATOM 607 N N . TYR A 1 74 ? 9.235 1.323 -9.414 1.00 87.06 74 TYR A N 1
ATOM 608 C CA . TYR A 1 74 ? 8.032 2.102 -9.110 1.00 87.06 74 TYR A CA 1
ATOM 609 C C . TYR A 1 74 ? 7.794 2.305 -7.602 1.00 87.06 74 TYR A C 1
ATOM 611 O O . TYR A 1 74 ? 6.692 2.673 -7.205 1.00 87.06 74 TYR A O 1
ATOM 619 N N . TYR A 1 75 ? 8.790 2.042 -6.750 1.00 90.69 75 TYR A N 1
ATOM 620 C CA . TYR A 1 75 ? 8.646 2.046 -5.290 1.00 90.69 75 TYR A CA 1
ATOM 621 C C . TYR A 1 75 ? 8.098 3.373 -4.733 1.00 90.69 75 TYR A C 1
ATOM 623 O O . TYR A 1 75 ? 7.197 3.352 -3.898 1.00 90.69 75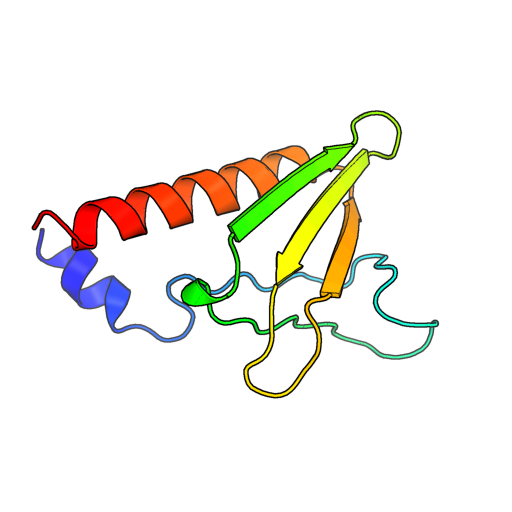 TYR A O 1
ATOM 631 N N . VAL A 1 76 ? 8.539 4.515 -5.275 1.00 94.12 76 VAL A N 1
ATOM 632 C CA . VAL A 1 76 ? 8.017 5.850 -4.918 1.00 94.12 76 VAL A CA 1
ATOM 633 C C . VAL A 1 76 ? 6.524 5.980 -5.234 1.00 94.12 76 VAL A C 1
ATOM 635 O O . VAL A 1 76 ? 5.744 6.413 -4.394 1.00 94.12 76 VAL A O 1
ATOM 638 N N . PHE A 1 77 ? 6.094 5.522 -6.412 1.00 90.88 77 PHE A N 1
ATOM 639 C CA . PHE A 1 77 ? 4.686 5.582 -6.811 1.00 90.88 77 PHE A CA 1
ATOM 640 C C . PHE A 1 77 ? 3.783 4.741 -5.894 1.00 90.88 77 PHE A C 1
ATOM 642 O O . PHE A 1 77 ? 2.645 5.119 -5.614 1.00 90.88 77 PHE A O 1
ATOM 649 N N . LEU A 1 78 ? 4.284 3.605 -5.400 1.00 90.00 78 LEU A N 1
ATOM 650 C CA . LEU A 1 78 ? 3.553 2.768 -4.446 1.00 90.00 78 LEU A CA 1
ATOM 651 C C . LEU A 1 78 ? 3.371 3.461 -3.093 1.00 90.00 78 LEU A C 1
ATOM 653 O O . LEU A 1 78 ? 2.282 3.398 -2.524 1.00 90.00 78 LEU A O 1
ATOM 657 N N . TYR A 1 79 ? 4.403 4.155 -2.614 1.00 93.94 79 TYR A N 1
ATOM 658 C CA . TYR A 1 79 ? 4.310 4.981 -1.413 1.00 93.94 79 TYR A CA 1
ATOM 659 C C . TYR A 1 79 ? 3.266 6.088 -1.574 1.00 93.94 79 TYR A C 1
ATOM 661 O O . TYR A 1 79 ? 2.384 6.220 -0.725 1.00 93.94 79 TYR A O 1
ATOM 669 N N . ASP A 1 80 ? 3.288 6.804 -2.701 1.00 93.81 80 ASP A N 1
ATOM 670 C CA . ASP A 1 80 ? 2.308 7.857 -2.991 1.00 93.81 80 ASP A CA 1
ATOM 671 C C . ASP A 1 80 ? 0.871 7.311 -3.014 1.00 93.81 80 ASP A C 1
ATOM 673 O O . ASP A 1 80 ? -0.059 7.950 -2.514 1.00 93.81 80 ASP A O 1
ATOM 677 N N . CYS A 1 81 ? 0.677 6.098 -3.543 1.00 91.00 81 CYS A N 1
ATOM 678 C CA . CYS A 1 81 ? -0.617 5.418 -3.516 1.00 91.00 81 CYS A CA 1
ATOM 679 C C . CYS A 1 81 ? -1.089 5.128 -2.079 1.00 91.00 81 CYS A C 1
ATOM 681 O O . CYS A 1 81 ? -2.256 5.373 -1.766 1.00 91.00 81 CYS A O 1
ATOM 683 N N . PHE A 1 82 ? -0.207 4.645 -1.196 1.00 92.19 82 PHE A N 1
ATOM 684 C CA . PHE A 1 82 ? -0.538 4.392 0.215 1.00 92.19 82 PHE A CA 1
ATOM 685 C C . PHE A 1 82 ? -0.869 5.689 0.966 1.00 92.19 82 PHE A C 1
ATOM 687 O O . PHE A 1 82 ? -1.882 5.737 1.669 1.00 92.19 82 PHE A O 1
ATOM 694 N 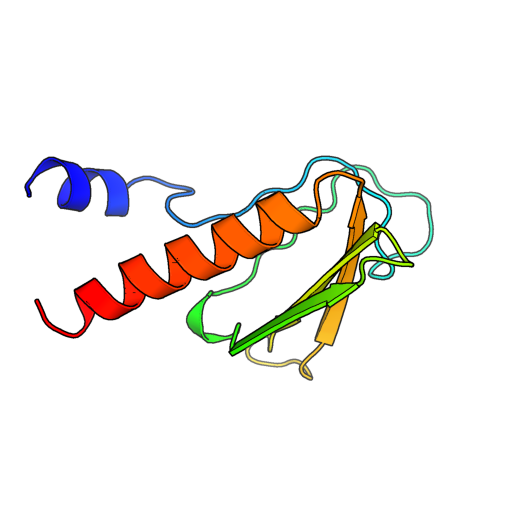N . GLU A 1 83 ? -0.082 6.752 0.770 1.00 92.38 83 GLU A N 1
ATOM 695 C CA . GLU A 1 83 ? -0.357 8.080 1.336 1.00 92.38 83 GLU A CA 1
ATOM 696 C C . GLU A 1 83 ? -1.734 8.592 0.905 1.00 92.38 83 GLU A C 1
ATOM 698 O O . GLU A 1 83 ? -2.550 8.997 1.741 1.00 92.38 83 GLU A O 1
ATOM 703 N N . ARG A 1 84 ? -2.029 8.515 -0.398 1.00 89.50 84 ARG A N 1
ATOM 704 C CA . ARG A 1 84 ? -3.292 9.004 -0.954 1.00 89.50 84 ARG A CA 1
ATOM 705 C C . ARG A 1 84 ? -4.488 8.218 -0.427 1.00 89.50 84 ARG A C 1
ATOM 707 O O . ARG A 1 84 ? -5.480 8.824 -0.024 1.00 89.50 84 ARG A O 1
ATOM 714 N N . ILE A 1 85 ? -4.398 6.889 -0.383 1.00 87.56 85 ILE A N 1
ATOM 715 C CA . ILE A 1 85 ? -5.466 6.044 0.166 1.00 87.56 85 ILE A CA 1
ATOM 716 C C . ILE A 1 85 ? -5.680 6.357 1.649 1.00 87.56 85 ILE A C 1
ATOM 718 O O . ILE A 1 85 ? -6.823 6.512 2.085 1.00 87.56 85 ILE A O 1
ATOM 722 N N . GLN A 1 86 ? -4.613 6.523 2.432 1.00 86.44 86 GLN A N 1
ATOM 723 C CA . GLN A 1 86 ? -4.742 6.871 3.845 1.00 86.44 86 GLN A CA 1
ATOM 724 C C . GLN A 1 86 ? -5.391 8.248 4.046 1.00 86.44 86 GLN A C 1
ATOM 726 O O . GLN A 1 86 ? -6.220 8.417 4.946 1.00 86.44 86 GLN A O 1
ATOM 731 N N . GLU A 1 87 ? -5.043 9.233 3.222 1.00 86.56 87 GLU A N 1
ATOM 732 C CA . GLU A 1 87 ? -5.666 10.556 3.236 1.00 86.56 87 GLU A CA 1
ATOM 733 C C . GLU A 1 87 ? -7.172 10.480 2.930 1.00 86.56 87 GLU A C 1
ATOM 735 O O . GLU A 1 87 ? -7.984 11.001 3.700 1.00 86.56 87 GLU A O 1
ATOM 740 N N . GLU A 1 88 ? -7.567 9.758 1.875 1.00 84.19 88 GLU A N 1
ATOM 741 C CA . GLU A 1 88 ? -8.982 9.552 1.532 1.00 84.19 88 GLU A CA 1
ATOM 742 C C . GLU A 1 88 ? -9.765 8.879 2.665 1.00 84.19 88 GLU A C 1
ATOM 744 O O . GLU A 1 88 ? -10.932 9.206 2.909 1.00 84.19 88 GLU A O 1
ATOM 749 N N . ARG A 1 89 ? -9.121 7.962 3.395 1.00 80.69 89 ARG A N 1
ATOM 750 C CA . ARG A 1 89 ? -9.722 7.300 4.557 1.00 80.69 89 ARG A CA 1
ATOM 751 C C . ARG A 1 89 ? -9.898 8.254 5.739 1.00 80.69 89 ARG A C 1
ATOM 753 O O . ARG A 1 89 ? -10.937 8.186 6.394 1.00 80.69 89 ARG A O 1
ATOM 760 N N . LYS A 1 90 ? -8.966 9.186 5.984 1.00 79.50 90 LYS A N 1
ATOM 761 C CA . LYS A 1 90 ? -9.125 10.234 7.018 1.00 79.50 90 LYS A CA 1
ATOM 762 C C . LYS A 1 90 ? -10.319 11.144 6.723 1.00 79.50 90 LYS A C 1
ATOM 764 O O . LYS A 1 90 ? -11.032 11.532 7.645 1.00 79.50 90 LYS A O 1
ATOM 769 N N . TRP A 1 91 ? -10.582 11.447 5.452 1.00 70.88 91 TRP A N 1
ATOM 770 C CA . TRP A 1 91 ? -11.738 12.263 5.064 1.00 70.88 91 TRP A CA 1
ATOM 771 C C . TRP A 1 91 ? -13.085 11.598 5.379 1.00 70.88 91 TRP A C 1
ATOM 773 O O . TRP A 1 91 ? -14.067 12.304 5.579 1.00 70.88 91 TRP A O 1
ATOM 783 N N . ASN A 1 92 ? -13.140 10.265 5.482 1.00 61.53 92 ASN A N 1
ATOM 784 C CA . ASN A 1 92 ? -14.354 9.540 5.875 1.00 61.53 92 ASN A CA 1
ATOM 785 C C . ASN A 1 92 ? -14.635 9.558 7.386 1.00 61.53 92 ASN A C 1
ATOM 787 O O . ASN A 1 92 ? -15.736 9.197 7.782 1.00 61.53 92 ASN A O 1
ATOM 791 N N . ILE A 1 93 ? -13.670 9.947 8.228 1.00 53.88 93 ILE A N 1
ATOM 792 C CA . ILE A 1 93 ? -13.866 10.041 9.688 1.00 53.88 93 ILE A CA 1
ATOM 793 C C . ILE A 1 93 ? -14.474 11.401 10.077 1.00 53.88 93 ILE A C 1
ATOM 795 O O . ILE A 1 93 ? -15.125 11.514 11.111 1.00 53.88 93 ILE A O 1
ATOM 799 N N . ASN A 1 94 ? -14.309 12.421 9.230 1.00 46.53 94 ASN A N 1
ATOM 800 C CA . ASN A 1 94 ? -14.727 13.800 9.500 1.00 46.53 94 ASN A CA 1
ATOM 801 C C . ASN A 1 94 ? -15.928 14.265 8.649 1.00 46.53 94 ASN A C 1
ATOM 803 O O . ASN A 1 94 ? -16.183 15.469 8.585 1.00 46.53 94 ASN A O 1
ATOM 807 N N . GLY A 1 95 ? -16.621 13.352 7.959 1.00 41.94 95 GLY A N 1
ATOM 808 C CA . GLY A 1 95 ? -17.705 13.663 7.018 1.00 41.94 95 GLY A CA 1
ATOM 809 C C . GLY A 1 95 ? -18.975 12.862 7.248 1.00 41.94 95 GLY A C 1
ATOM 810 O O . GLY A 1 95 ? -18.872 11.720 7.743 1.00 41.94 95 GLY A O 1
#

Sequence (95 aa):
MQYLKLARQLDGYGEISFPHCSCDARKEGHVSQII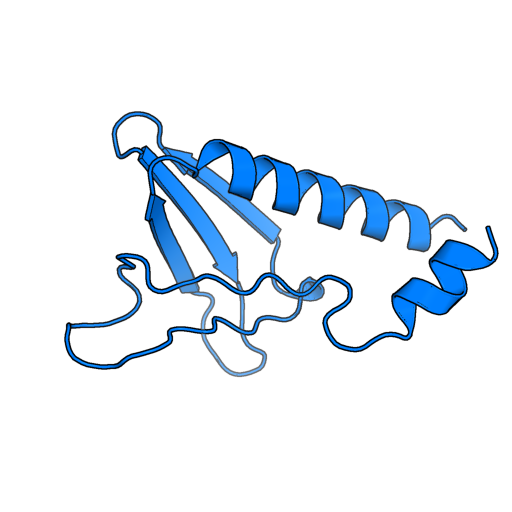DFNWDTVKEWELDDEGMSFSFKYAPPDKKPRYVKIFTPYYVFLYDCFERIQEERKWNING

pLDDT: mean 77.71, std 14.11, range [41.94, 96.62]

Secondary structure (DSSP, 8-state):
-HHHHHHTTSTTTT-----S--BTTS-S--S-------GGGEEEEEEETTTTEEEEEE--TTS--EEEEEE-TTHHHHHHHHHHHHHHHHHTT--

Radius of gyration: 14.65 Å; chains: 1; bounding box: 42×35×25 Å